Protein AF-A0A0Z8FZQ0-F1 (afdb_monomer)

Organism: Streptococcus suis (NCBI:txid1307)

Mean predicted aligned error: 7.47 Å

Solvent-accessible surface area (backbone atoms only — not comparable to full-atom values): 3564 Å² total; per-residue (Å²): 110,78,69,59,54,49,55,50,52,51,50,53,51,52,50,50,51,52,50,51,52,47,52,53,47,61,77,65,62,60,96,83,58,68,79,52,48,66,59,50,54,50,51,53,52,50,51,52,49,52,52,52,52,51,49,55,55,59,74,74,105

Foldseek 3Di:
DVVVVVVLVVLVVVLVVLVVVLVVCVVVPDPDCVVCNVVSVVVSVVSVVVSVVVVVVVVVD

Sequence (61 aa):
MKKESILFTLCLVFLTITLAVFLFVDSHLTYGLEFLKPLAYLLVGSAITACIIYLIHVTKK

Structure (mmCIF, N/CA/C/O backbone):
data_AF-A0A0Z8FZQ0-F1
#
_ent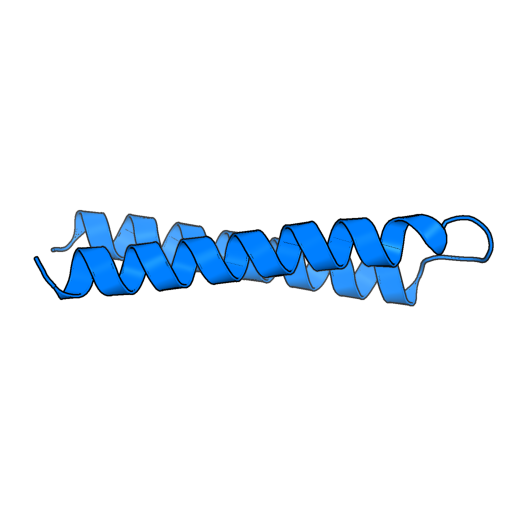ry.id   AF-A0A0Z8FZQ0-F1
#
loop_
_atom_site.group_PDB
_atom_site.id
_atom_site.type_symbol
_atom_site.label_atom_id
_atom_site.label_alt_id
_atom_site.label_comp_id
_atom_site.label_asym_id
_atom_site.label_entity_id
_atom_site.label_seq_id
_atom_site.pdbx_PDB_ins_code
_atom_site.Cartn_x
_atom_site.Cartn_y
_atom_site.Cartn_z
_atom_site.occupancy
_atom_site.B_iso_or_equiv
_atom_site.auth_seq_id
_atom_site.auth_comp_id
_atom_site.auth_asym_id
_atom_site.auth_atom_id
_atom_site.pdbx_PDB_model_num
ATOM 1 N N . MET A 1 1 ? -14.320 7.001 20.222 1.00 54.66 1 MET A N 1
ATOM 2 C CA . MET A 1 1 ? -15.245 6.929 19.061 1.00 54.66 1 MET A CA 1
ATOM 3 C C . MET A 1 1 ? -14.997 7.963 17.946 1.00 54.66 1 MET A C 1
ATOM 5 O O . MET A 1 1 ? -14.516 7.537 16.908 1.00 54.66 1 MET A O 1
ATOM 9 N N . LYS A 1 2 ? -15.240 9.290 18.071 1.00 57.06 2 LYS A N 1
ATOM 10 C CA . LYS A 1 2 ? -15.046 10.226 16.916 1.00 57.06 2 LYS A CA 1
ATOM 11 C C . LYS A 1 2 ? -13.593 10.363 16.410 1.00 57.06 2 LYS A C 1
ATOM 13 O O . LYS A 1 2 ? -13.380 10.418 15.206 1.00 57.06 2 LYS A O 1
ATOM 18 N N . LYS A 1 3 ? -12.593 10.407 17.302 1.00 60.38 3 LYS A N 1
ATOM 19 C CA . LYS A 1 3 ? -11.170 10.572 16.919 1.00 60.38 3 LYS A CA 1
ATOM 20 C C . LYS A 1 3 ? -10.565 9.323 16.262 1.00 60.38 3 LYS A C 1
ATOM 22 O O . LYS A 1 3 ? -9.770 9.446 15.339 1.00 60.38 3 LYS A O 1
ATOM 27 N N . GLU A 1 4 ? -10.977 8.137 16.702 1.00 62.09 4 GLU A N 1
ATOM 28 C CA . GLU A 1 4 ? -10.504 6.850 16.162 1.00 62.09 4 GLU A CA 1
ATOM 29 C C . GLU A 1 4 ? -11.042 6.599 14.750 1.00 62.09 4 GLU A C 1
ATOM 31 O O . GLU A 1 4 ? -10.305 6.159 13.874 1.00 62.09 4 GLU A O 1
ATOM 36 N N . SER A 1 5 ? -12.294 6.989 14.494 1.00 66.00 5 SER A N 1
ATOM 37 C CA . SER A 1 5 ? -12.900 6.941 13.159 1.00 66.00 5 SER A CA 1
ATOM 38 C C . SER A 1 5 ? -12.206 7.882 12.160 1.00 66.00 5 SER A C 1
ATOM 40 O O . SER A 1 5 ? -12.032 7.522 10.996 1.00 66.00 5 SER A O 1
ATOM 42 N N . ILE A 1 6 ? -11.734 9.052 12.609 1.00 76.56 6 ILE A N 1
ATOM 43 C CA . ILE A 1 6 ? -10.967 9.988 11.768 1.00 76.56 6 ILE A CA 1
ATOM 44 C C . ILE A 1 6 ? -9.597 9.407 11.413 1.00 76.56 6 ILE A C 1
ATOM 46 O O . ILE A 1 6 ? -9.228 9.428 10.243 1.00 76.56 6 ILE A O 1
ATOM 50 N N . LEU A 1 7 ? -8.865 8.862 12.393 1.00 73.25 7 LEU A N 1
ATOM 51 C CA . LEU A 1 7 ? -7.551 8.252 12.157 1.00 73.25 7 LEU A CA 1
ATOM 52 C C . LEU A 1 7 ? -7.657 7.066 11.190 1.00 73.25 7 LEU A C 1
ATOM 54 O O . LEU A 1 7 ? -6.846 6.926 10.277 1.00 73.25 7 LEU A O 1
ATOM 58 N N . PHE A 1 8 ? -8.706 6.260 11.355 1.00 72.88 8 PHE A N 1
ATOM 59 C CA . PHE A 1 8 ? -9.022 5.160 10.457 1.00 72.88 8 PHE A CA 1
ATOM 60 C C . PHE A 1 8 ? -9.319 5.640 9.029 1.00 72.88 8 PHE A C 1
ATOM 62 O O . PHE A 1 8 ? -8.731 5.138 8.073 1.00 72.88 8 PHE A O 1
ATOM 69 N N . THR A 1 9 ? -10.175 6.654 8.884 1.00 78.69 9 THR A N 1
ATOM 70 C CA . THR A 1 9 ? -10.517 7.229 7.573 1.00 78.69 9 THR A CA 1
ATOM 71 C C . THR A 1 9 ? -9.275 7.793 6.880 1.00 78.69 9 THR A C 1
ATOM 73 O O . THR A 1 9 ? -9.064 7.545 5.697 1.00 78.69 9 THR A O 1
ATOM 76 N N . LEU A 1 10 ? -8.404 8.482 7.624 1.00 80.00 10 LEU A N 1
ATOM 77 C CA . LEU A 1 10 ? -7.127 8.991 7.117 1.00 80.00 10 LEU A CA 1
ATOM 78 C C . LEU A 1 10 ? -6.204 7.864 6.637 1.00 80.00 10 LEU A C 1
ATOM 80 O O . LEU A 1 10 ? -5.604 7.976 5.570 1.00 80.00 10 LEU A O 1
ATOM 84 N N . CYS A 1 11 ? -6.120 6.769 7.397 1.00 78.31 11 CYS A N 1
ATOM 85 C CA . CYS A 1 11 ? -5.312 5.606 7.039 1.00 78.31 11 CYS A CA 1
ATOM 86 C C . CYS A 1 11 ? -5.826 4.939 5.753 1.00 78.31 11 CYS A C 1
ATOM 88 O O . CYS A 1 11 ? -5.042 4.619 4.863 1.00 78.31 11 CYS A O 1
ATOM 90 N N . LEU A 1 12 ? -7.147 4.816 5.610 1.00 79.31 12 LEU A N 1
ATOM 91 C CA . LEU A 1 12 ? -7.785 4.212 4.443 1.00 79.31 12 LEU A CA 1
ATOM 92 C C . LEU A 1 12 ? -7.636 5.080 3.183 1.00 79.31 12 LEU A C 1
ATOM 94 O O . LEU A 1 12 ? -7.358 4.564 2.099 1.00 79.31 12 LEU A O 1
ATOM 98 N N . VAL A 1 13 ? -7.735 6.405 3.324 1.00 84.19 13 VAL A N 1
ATOM 99 C CA . VAL A 1 13 ? -7.454 7.359 2.239 1.00 84.19 13 VAL A CA 1
ATOM 100 C C . VAL A 1 13 ? -5.994 7.255 1.797 1.00 84.19 13 VAL A C 1
ATOM 102 O O . VAL A 1 13 ? -5.723 7.132 0.604 1.00 84.19 13 VAL A O 1
ATOM 105 N N . PHE A 1 14 ? -5.054 7.234 2.744 1.00 81.44 14 PHE A N 1
ATOM 106 C CA . PHE A 1 14 ? -3.628 7.117 2.440 1.00 81.44 14 PHE A CA 1
ATOM 107 C C . PHE A 1 14 ? -3.292 5.796 1.735 1.00 81.44 14 PHE A C 1
ATOM 109 O O . PHE A 1 14 ? -2.546 5.778 0.753 1.00 81.44 14 PHE A O 1
ATOM 116 N N . LEU A 1 15 ? -3.902 4.697 2.185 1.00 81.38 15 LEU A N 1
ATOM 117 C CA . LEU A 1 15 ? -3.787 3.380 1.563 1.00 81.38 15 LEU A CA 1
ATOM 118 C C . LEU A 1 15 ? -4.297 3.395 0.116 1.00 81.38 15 LEU A C 1
ATOM 120 O O . LEU A 1 15 ? -3.626 2.893 -0.780 1.00 81.38 15 LEU A O 1
ATOM 124 N N . THR A 1 16 ? -5.450 4.025 -0.122 1.00 83.19 16 THR A N 1
ATOM 125 C CA . THR A 1 16 ? -6.069 4.111 -1.454 1.00 83.19 16 THR A CA 1
ATOM 126 C C . THR A 1 16 ? -5.223 4.944 -2.418 1.00 83.19 16 THR A C 1
ATOM 128 O O . THR A 1 16 ? -5.019 4.539 -3.560 1.00 83.19 16 THR A O 1
ATOM 131 N N . ILE A 1 17 ? -4.670 6.072 -1.956 1.00 84.50 17 ILE A N 1
ATOM 132 C CA . ILE A 1 17 ? -3.751 6.904 -2.749 1.00 84.50 17 ILE A CA 1
ATOM 133 C C . ILE A 1 17 ? -2.485 6.114 -3.090 1.00 84.50 17 ILE A C 1
ATOM 135 O O . ILE A 1 17 ? -2.070 6.091 -4.245 1.00 84.50 17 ILE A O 1
ATOM 139 N N . THR A 1 18 ? -1.904 5.422 -2.107 1.00 81.44 18 THR A N 1
ATOM 140 C CA . THR A 1 18 ? -0.704 4.596 -2.308 1.00 81.44 18 THR A CA 1
ATOM 141 C C . THR A 1 18 ? -0.962 3.491 -3.333 1.00 81.44 18 THR A C 1
ATOM 143 O O . THR A 1 18 ? -0.142 3.275 -4.221 1.00 81.44 18 THR A O 1
ATOM 146 N N . LEU A 1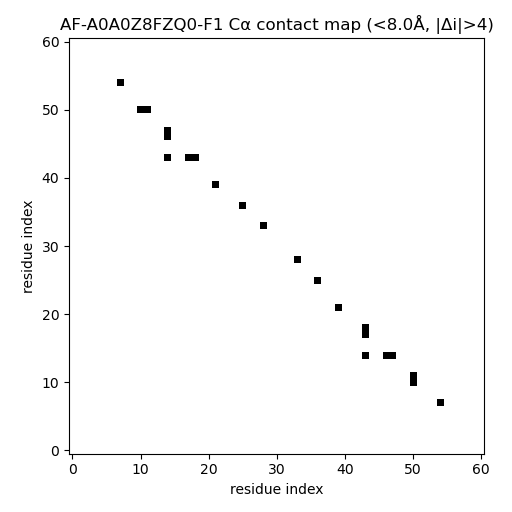 19 ? -2.126 2.837 -3.261 1.00 80.50 19 LEU A N 1
ATOM 147 C CA . LEU A 1 19 ? -2.540 1.807 -4.210 1.00 80.50 19 LEU A CA 1
ATOM 148 C C . LEU A 1 19 ? -2.725 2.371 -5.626 1.00 80.50 19 LEU A C 1
ATOM 150 O O . LEU A 1 19 ? -2.255 1.774 -6.590 1.00 80.50 19 LEU A O 1
ATOM 154 N N . ALA A 1 20 ? -3.377 3.528 -5.755 1.00 81.44 20 ALA A N 1
ATOM 155 C CA . ALA A 1 20 ? -3.610 4.178 -7.042 1.00 81.44 20 ALA A CA 1
ATOM 156 C C . ALA A 1 20 ? -2.297 4.613 -7.708 1.00 81.44 20 ALA A C 1
ATOM 158 O O . ALA A 1 20 ? -2.091 4.351 -8.891 1.00 81.44 20 ALA A O 1
ATOM 159 N N . VAL A 1 21 ? -1.386 5.221 -6.939 1.00 81.19 21 VAL A N 1
ATOM 160 C CA . VAL A 1 21 ? -0.048 5.593 -7.419 1.00 81.19 21 VAL A CA 1
ATOM 161 C C . VAL A 1 21 ? 0.733 4.348 -7.821 1.00 81.19 21 VAL A C 1
ATOM 163 O O . VAL A 1 2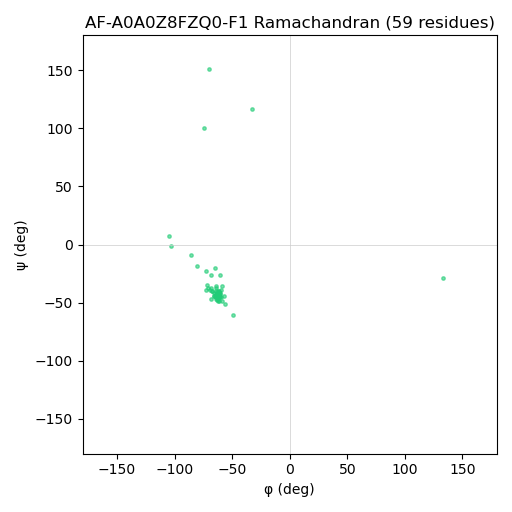1 ? 1.355 4.340 -8.878 1.00 81.19 21 VAL A O 1
ATOM 166 N N . PHE A 1 22 ? 0.663 3.281 -7.026 1.00 77.06 22 PHE A N 1
ATOM 167 C CA . PHE A 1 22 ? 1.332 2.029 -7.345 1.00 77.06 22 PHE A CA 1
ATOM 168 C C . PHE A 1 22 ? 0.819 1.410 -8.651 1.00 77.06 22 PHE A C 1
ATOM 170 O O . PHE A 1 22 ? 1.629 1.100 -9.514 1.00 77.06 22 PHE A O 1
ATOM 177 N N . LEU A 1 23 ? -0.499 1.297 -8.844 1.00 76.50 23 LEU A N 1
ATOM 178 C CA . LEU A 1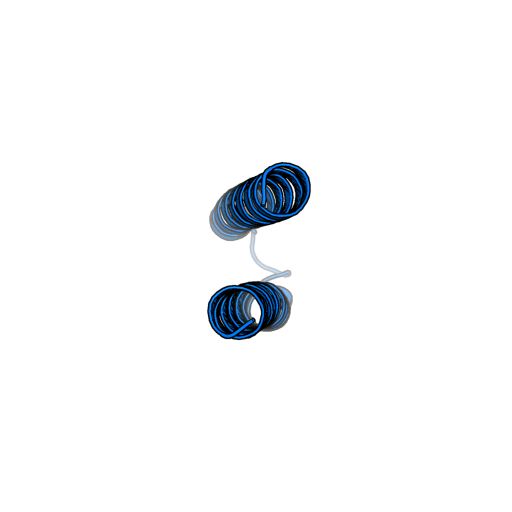 23 ? -1.095 0.761 -10.076 1.00 76.50 23 LEU A CA 1
ATOM 179 C C . LEU A 1 23 ? -0.792 1.629 -11.304 1.00 76.50 23 LEU A C 1
ATOM 181 O O . LEU A 1 23 ? -0.561 1.105 -12.395 1.00 76.50 23 LEU A O 1
ATOM 185 N N . PHE A 1 24 ? -0.773 2.952 -11.127 1.00 79.81 24 PHE A N 1
ATOM 186 C CA . PHE A 1 24 ? -0.396 3.893 -12.178 1.00 79.81 24 PHE A CA 1
ATOM 187 C C . PHE A 1 24 ? 1.070 3.714 -12.585 1.00 79.81 24 PHE A C 1
ATOM 189 O O . PHE A 1 24 ? 1.373 3.602 -13.771 1.00 79.81 24 PHE A O 1
ATOM 196 N N . VAL A 1 25 ? 1.970 3.625 -11.601 1.00 75.06 25 VAL A N 1
ATOM 197 C CA . VAL A 1 25 ? 3.396 3.375 -11.829 1.00 75.06 25 VAL A CA 1
ATOM 198 C C . VAL A 1 25 ? 3.611 1.994 -12.441 1.00 75.06 25 VAL A C 1
ATOM 200 O O . VAL A 1 25 ? 4.346 1.908 -13.408 1.00 75.06 25 VAL A O 1
ATOM 203 N N . ASP A 1 26 ? 2.947 0.944 -11.952 1.00 73.75 26 ASP A N 1
ATOM 204 C CA . ASP A 1 26 ? 3.018 -0.429 -12.480 1.00 73.75 26 ASP A CA 1
ATOM 205 C C . ASP A 1 26 ? 2.630 -0.486 -13.964 1.00 73.75 26 ASP A C 1
ATOM 207 O O . ASP A 1 26 ? 3.346 -1.082 -14.769 1.00 73.75 26 ASP A O 1
ATOM 211 N N . SER A 1 27 ? 1.554 0.220 -14.332 1.00 72.81 27 SER A N 1
ATOM 212 C CA . SER A 1 27 ? 1.064 0.314 -15.714 1.00 72.81 27 SER A CA 1
ATOM 213 C C . SER A 1 27 ? 2.008 1.094 -16.636 1.00 72.81 27 SER A C 1
ATOM 215 O O . SER A 1 27 ? 2.013 0.865 -17.843 1.00 72.81 27 SER A O 1
ATOM 217 N N . HIS A 1 28 ? 2.805 2.010 -16.078 1.00 73.69 28 HIS A N 1
ATOM 218 C CA . HIS A 1 28 ? 3.772 2.837 -16.807 1.00 73.69 28 HIS A CA 1
ATOM 219 C C . HIS A 1 28 ? 5.229 2.374 -16.649 1.00 73.69 28 HIS A C 1
ATOM 221 O O . HIS A 1 28 ? 6.128 2.980 -17.239 1.00 73.69 28 HIS A O 1
ATOM 227 N N . LEU A 1 29 ? 5.489 1.319 -15.870 1.00 66.44 29 LEU A N 1
ATOM 228 C CA . LEU A 1 29 ? 6.837 0.851 -15.579 1.00 66.44 29 LEU A CA 1
ATOM 229 C C . LEU A 1 29 ? 7.402 0.142 -16.814 1.00 66.44 29 LEU A C 1
ATOM 231 O O . LEU A 1 29 ? 7.087 -1.010 -17.103 1.00 66.44 29 LEU A O 1
ATOM 235 N N . THR A 1 30 ? 8.240 0.853 -17.562 1.00 67.25 30 THR A N 1
ATOM 236 C CA . THR A 1 30 ? 8.971 0.324 -18.717 1.00 67.25 30 THR A CA 1
ATOM 237 C C . THR A 1 30 ? 10.062 -0.672 -18.307 1.00 67.25 30 THR A C 1
ATOM 239 O O . THR A 1 30 ? 10.637 -0.571 -17.220 1.00 67.25 30 THR A O 1
ATOM 242 N N . TYR A 1 31 ? 10.348 -1.615 -19.214 1.00 59.38 31 TYR A N 1
ATOM 243 C CA . TYR A 1 31 ? 11.369 -2.668 -19.127 1.00 59.38 31 TYR A CA 1
ATOM 244 C C . TYR A 1 31 ? 12.623 -2.244 -18.339 1.00 59.38 31 TYR A C 1
ATOM 246 O O . TYR A 1 31 ? 13.341 -1.331 -18.744 1.00 59.38 31 TYR A O 1
ATOM 254 N N . GLY A 1 32 ? 12.881 -2.919 -17.212 1.00 68.62 32 GLY A N 1
ATOM 255 C CA . GLY A 1 32 ? 14.072 -2.713 -16.374 1.00 68.62 32 GLY A CA 1
ATOM 256 C C . GLY A 1 32 ? 13.802 -2.590 -14.872 1.00 68.62 32 GLY A C 1
ATOM 257 O O . GLY A 1 32 ? 14.639 -3.005 -14.080 1.00 68.62 32 GLY A O 1
ATOM 258 N N . LEU A 1 33 ? 12.629 -2.095 -14.461 1.00 69.25 33 LEU A N 1
ATOM 259 C CA . LEU A 1 33 ? 12.248 -1.936 -13.042 1.00 69.25 33 LEU A CA 1
ATOM 260 C C . LEU A 1 33 ? 11.234 -2.988 -12.557 1.00 69.25 33 LEU A C 1
ATOM 262 O O . LEU A 1 33 ? 10.751 -2.922 -11.429 1.00 69.25 33 LEU A O 1
ATOM 266 N N . GLU A 1 34 ? 10.930 -3.995 -13.376 1.00 73.31 34 GLU A N 1
ATOM 267 C CA . GLU A 1 34 ? 9.934 -5.036 -13.080 1.00 73.31 34 GLU A CA 1
ATOM 268 C C . GLU A 1 34 ? 10.263 -5.849 -11.822 1.00 73.31 34 GLU A C 1
ATOM 270 O O . GLU A 1 34 ? 9.363 -6.321 -11.134 1.00 73.31 34 GLU A O 1
ATOM 275 N N . PHE A 1 35 ? 11.544 -5.952 -11.460 1.00 75.12 35 PHE A N 1
ATOM 276 C CA . PHE A 1 35 ? 11.977 -6.614 -10.230 1.00 75.12 35 PHE A CA 1
ATOM 277 C C . PHE A 1 35 ? 11.495 -5.900 -8.952 1.00 75.12 35 PHE A C 1
ATOM 279 O O . PHE A 1 35 ? 11.438 -6.521 -7.892 1.00 75.12 35 PHE A O 1
ATOM 286 N N . LEU A 1 36 ? 11.119 -4.616 -9.032 1.00 73.69 36 LEU A N 1
ATOM 287 C CA . LEU A 1 36 ? 10.548 -3.870 -7.906 1.00 73.69 36 LEU A CA 1
ATOM 288 C C . LEU A 1 36 ? 9.060 -4.159 -7.691 1.00 73.69 36 LEU A C 1
ATOM 290 O O . LEU A 1 36 ? 8.568 -3.921 -6.587 1.00 73.69 36 LEU A O 1
ATOM 294 N N . LYS A 1 37 ? 8.354 -4.709 -8.693 1.00 73.19 37 LYS A N 1
ATOM 295 C CA . LYS A 1 37 ? 6.941 -5.104 -8.574 1.00 73.19 37 LYS A CA 1
ATOM 296 C C . LYS A 1 37 ? 6.693 -5.952 -7.325 1.00 73.19 37 LYS A C 1
ATOM 298 O O . LYS A 1 37 ? 5.940 -5.496 -6.465 1.00 73.19 37 LYS A O 1
ATOM 303 N N . PRO A 1 38 ? 7.317 -7.134 -7.148 1.00 78.81 38 PRO A N 1
ATOM 304 C CA . PRO A 1 38 ? 7.028 -8.001 -6.004 1.00 78.81 38 PRO A CA 1
ATOM 305 C C . PRO A 1 38 ? 7.276 -7.318 -4.655 1.00 78.81 38 PRO A C 1
ATOM 307 O O . PRO A 1 38 ? 6.513 -7.528 -3.715 1.00 78.81 38 PRO A O 1
ATOM 310 N N . LEU A 1 39 ? 8.296 -6.459 -4.565 1.00 80.25 39 LEU A N 1
ATOM 311 C CA . LEU A 1 39 ? 8.619 -5.730 -3.339 1.00 80.25 39 LEU A CA 1
ATOM 312 C C . LEU A 1 39 ? 7.534 -4.701 -2.990 1.00 80.25 39 LEU A C 1
ATOM 314 O O . LEU A 1 39 ? 7.136 -4.565 -1.834 1.00 80.25 39 LEU A O 1
ATOM 318 N N . ALA A 1 40 ? 7.007 -4.019 -4.001 1.00 76.00 40 ALA A N 1
ATOM 319 C CA . ALA A 1 40 ? 5.932 -3.060 -3.833 1.00 76.00 40 ALA A CA 1
ATOM 320 C C . ALA A 1 40 ? 4.574 -3.732 -3.546 1.00 76.00 40 ALA A C 1
ATOM 322 O O . ALA A 1 40 ? 3.861 -3.279 -2.651 1.00 76.00 40 ALA A O 1
ATOM 323 N N . TYR A 1 41 ? 4.252 -4.865 -4.188 1.00 78.81 41 TYR A N 1
ATOM 324 C CA . TYR A 1 41 ? 3.075 -5.674 -3.828 1.00 78.81 41 TYR A CA 1
ATOM 325 C C . TYR A 1 41 ? 3.146 -6.169 -2.374 1.00 78.81 41 TYR A C 1
ATOM 327 O O . TYR 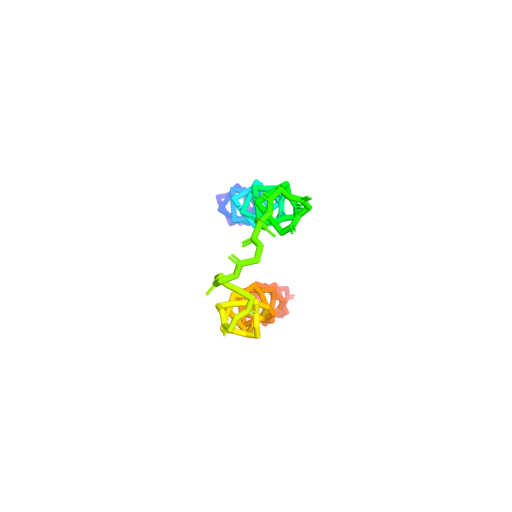A 1 41 ? 2.137 -6.146 -1.668 1.00 78.81 41 TYR A O 1
ATOM 335 N N . LEU A 1 42 ? 4.333 -6.561 -1.894 1.00 83.06 42 LEU A N 1
ATOM 336 C CA . LEU A 1 42 ? 4.549 -6.972 -0.503 1.00 83.06 42 LEU A CA 1
ATOM 337 C C . LEU A 1 42 ? 4.300 -5.814 0.484 1.00 83.06 42 LEU A C 1
ATOM 339 O O . LEU A 1 42 ? 3.636 -5.992 1.509 1.00 83.06 42 LEU A O 1
ATOM 343 N N . LEU A 1 43 ? 4.796 -4.614 0.170 1.00 80.69 43 LEU A N 1
ATOM 344 C CA . LEU A 1 43 ? 4.586 -3.408 0.982 1.00 80.69 43 LEU A CA 1
ATOM 345 C C . LEU A 1 43 ? 3.108 -3.007 1.037 1.00 80.69 43 LEU A C 1
ATOM 347 O O . LEU A 1 43 ? 2.572 -2.751 2.113 1.00 80.69 43 LEU A O 1
ATOM 351 N N . VAL A 1 44 ? 2.423 -3.016 -0.105 1.00 81.25 44 VAL A N 1
ATOM 352 C CA . VAL A 1 44 ? 0.987 -2.724 -0.176 1.00 81.25 44 VAL A CA 1
ATOM 353 C C . VAL A 1 44 ? 0.180 -3.771 0.599 1.00 81.25 44 VAL A C 1
ATOM 355 O O . VAL A 1 44 ? -0.660 -3.416 1.426 1.00 81.25 44 VAL A O 1
ATOM 358 N N . GLY A 1 45 ? 0.452 -5.061 0.387 1.00 81.81 45 GLY A N 1
ATOM 359 C CA . GLY A 1 45 ? -0.254 -6.154 1.060 1.00 81.81 45 GLY A CA 1
ATOM 360 C C . GLY A 1 45 ? -0.068 -6.145 2.580 1.00 81.81 45 GLY A C 1
ATOM 361 O O . GLY A 1 45 ? -1.027 -6.350 3.332 1.00 81.81 45 GLY A O 1
ATOM 362 N N . SER A 1 46 ? 1.145 -5.846 3.053 1.00 83.38 46 SER A N 1
ATOM 363 C CA . SER A 1 46 ? 1.426 -5.712 4.488 1.00 83.38 46 SER A CA 1
ATOM 364 C C . SER A 1 46 ? 0.734 -4.493 5.104 1.00 83.38 46 SER A C 1
ATOM 366 O O . SER A 1 46 ? 0.154 -4.617 6.184 1.00 83.38 46 SER A O 1
ATOM 368 N N . ALA A 1 47 ? 0.689 -3.357 4.398 1.00 81.75 47 ALA A N 1
ATOM 369 C CA . ALA A 1 47 ? -0.055 -2.175 4.832 1.00 81.75 47 ALA A CA 1
ATOM 370 C C . ALA A 1 47 ? -1.564 -2.452 4.957 1.00 81.75 47 ALA A C 1
ATOM 372 O O . ALA A 1 47 ? -2.163 -2.108 5.978 1.00 81.75 47 ALA A O 1
ATOM 373 N N . ILE A 1 48 ? -2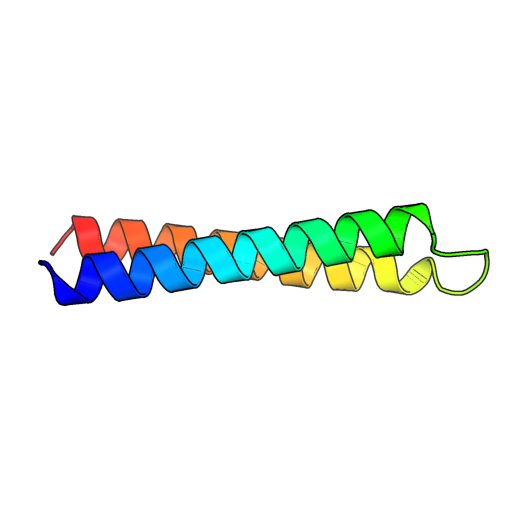.171 -3.137 3.977 1.00 82.19 48 ILE A N 1
ATOM 374 C CA . ILE A 1 48 ? -3.585 -3.556 4.031 1.00 82.19 48 ILE A CA 1
ATOM 375 C C . ILE A 1 48 ? -3.824 -4.458 5.248 1.00 82.19 48 ILE A C 1
ATOM 377 O O . ILE A 1 48 ? -4.748 -4.227 6.029 1.00 82.19 48 ILE A O 1
ATOM 381 N N . THR A 1 49 ? -2.967 -5.463 5.440 1.00 84.69 49 THR A N 1
ATOM 382 C CA . THR A 1 49 ? -3.096 -6.435 6.535 1.00 84.69 49 THR A CA 1
ATOM 383 C C . THR A 1 49 ? -3.000 -5.756 7.901 1.00 84.69 49 THR A C 1
ATOM 385 O O . THR A 1 49 ? -3.838 -5.999 8.768 1.00 84.69 49 THR A O 1
ATOM 388 N N . ALA A 1 50 ? -2.039 -4.847 8.089 1.00 83.38 50 ALA A N 1
ATOM 389 C CA . ALA A 1 50 ? -1.911 -4.062 9.315 1.00 83.38 50 ALA A CA 1
ATOM 390 C C . ALA A 1 50 ? -3.150 -3.187 9.572 1.00 83.38 50 ALA A C 1
ATOM 392 O O . ALA A 1 50 ? -3.623 -3.105 10.706 1.00 83.38 50 ALA A O 1
ATOM 393 N N . CYS A 1 51 ? -3.717 -2.591 8.519 1.00 79.25 51 CYS A N 1
ATOM 394 C CA . CYS A 1 51 ? -4.934 -1.784 8.599 1.00 79.25 51 CYS A CA 1
ATOM 395 C C . CYS A 1 51 ? -6.149 -2.623 9.046 1.00 79.25 51 CYS A C 1
ATOM 397 O 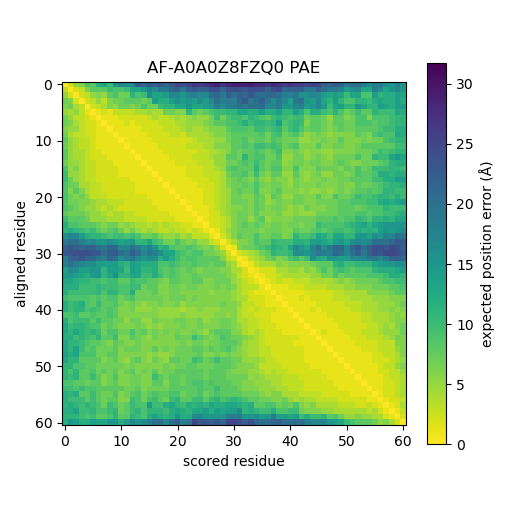O . CYS A 1 51 ? -6.906 -2.207 9.924 1.00 79.25 51 CYS A O 1
ATOM 399 N N . ILE A 1 52 ? -6.295 -3.842 8.509 1.00 81.38 52 ILE A N 1
ATOM 400 C CA . ILE A 1 52 ? -7.350 -4.795 8.897 1.00 81.38 52 ILE A CA 1
ATOM 401 C C . ILE A 1 52 ? -7.163 -5.268 10.345 1.00 81.38 52 ILE A C 1
ATOM 403 O O . ILE A 1 52 ? -8.125 -5.303 11.111 1.00 81.38 52 ILE A O 1
ATOM 407 N N . ILE A 1 53 ? -5.936 -5.603 10.755 1.00 84.06 53 ILE A N 1
ATOM 408 C CA . ILE A 1 53 ? -5.644 -6.014 12.138 1.00 84.06 53 ILE A CA 1
ATOM 409 C C . ILE A 1 53 ? -5.968 -4.877 13.112 1.00 84.06 53 ILE A C 1
ATOM 411 O O . ILE A 1 53 ? -6.607 -5.113 14.139 1.00 84.06 53 ILE A O 1
ATOM 415 N N . TYR A 1 54 ? -5.578 -3.644 12.778 1.00 79.88 54 TYR A N 1
ATOM 416 C CA . TYR A 1 54 ? -5.896 -2.461 13.572 1.00 79.88 54 TYR A CA 1
ATOM 417 C C . TYR A 1 54 ? -7.411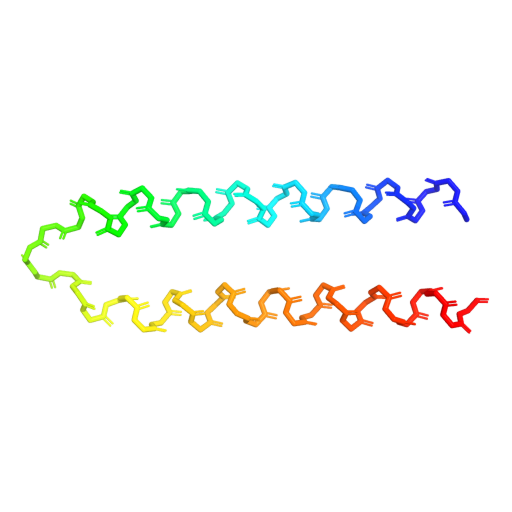 -2.264 13.707 1.00 79.88 54 TYR A C 1
ATOM 419 O O . TYR A 1 54 ? -7.909 -2.077 14.815 1.00 79.88 54 TYR A O 1
ATOM 427 N N . LEU A 1 55 ? -8.158 -2.398 12.608 1.00 71.44 55 LEU A N 1
ATOM 428 C CA . LEU A 1 55 ? -9.623 -2.368 12.603 1.00 71.44 55 LEU A CA 1
ATOM 429 C C . LEU A 1 55 ? -10.240 -3.405 13.540 1.00 71.44 55 LEU A C 1
ATOM 431 O O . LEU A 1 55 ? -11.085 -3.066 14.367 1.00 71.44 55 LEU A O 1
ATOM 435 N N . ILE A 1 56 ? -9.820 -4.667 13.425 1.00 79.50 56 ILE A N 1
ATOM 436 C CA . ILE A 1 56 ? -10.330 -5.758 14.263 1.00 79.50 56 ILE A CA 1
ATOM 437 C C . ILE A 1 56 ? -10.013 -5.479 15.736 1.00 79.50 56 ILE A C 1
ATOM 439 O O . ILE A 1 56 ? -10.860 -5.704 16.598 1.00 79.50 56 ILE A O 1
ATOM 443 N N . HIS A 1 57 ? -8.817 -4.964 16.031 1.00 78.25 57 HIS A N 1
ATOM 444 C CA . HIS A 1 57 ? -8.407 -4.633 17.392 1.00 78.25 57 HIS A CA 1
ATOM 445 C C . HIS A 1 57 ? -9.231 -3.485 17.990 1.00 78.25 57 HIS A C 1
ATOM 447 O O . HIS A 1 57 ? -9.673 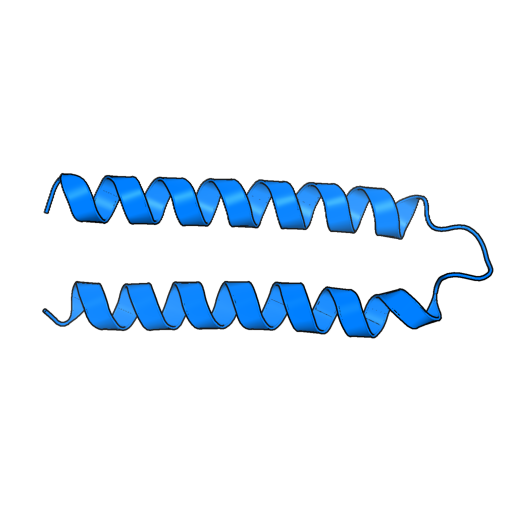-3.588 19.131 1.00 78.25 57 HIS A O 1
ATOM 453 N N . VAL A 1 58 ? -9.476 -2.421 17.221 1.00 69.94 58 VAL A N 1
ATOM 454 C CA . VAL A 1 58 ? -10.297 -1.279 17.652 1.00 69.94 58 VAL A CA 1
ATOM 455 C C . VAL A 1 58 ? -11.766 -1.675 17.807 1.00 69.94 58 VAL A C 1
ATOM 457 O O . VAL A 1 58 ? -12.402 -1.242 18.754 1.00 69.94 58 VAL A O 1
ATOM 460 N N . THR A 1 59 ? -12.300 -2.533 16.933 1.00 66.12 59 THR A N 1
ATOM 461 C CA . THR A 1 59 ? -13.712 -2.970 16.992 1.00 66.12 59 THR A CA 1
ATOM 462 C C . THR A 1 59 ? -13.987 -3.929 18.158 1.00 66.12 59 THR A C 1
ATOM 464 O O . THR A 1 59 ? -15.128 -4.065 18.589 1.00 66.12 59 THR A O 1
ATOM 467 N N . LYS A 1 60 ? -12.959 -4.624 18.667 1.00 60.16 60 LYS A N 1
ATOM 468 C CA . LYS A 1 60 ? -13.070 -5.506 19.841 1.00 60.16 60 LYS A CA 1
ATOM 469 C C . LYS A 1 60 ? -12.908 -4.787 21.188 1.00 60.16 60 LYS A C 1
ATOM 471 O O . LYS A 1 60 ? -13.103 -5.436 22.215 1.00 60.16 60 LYS A O 1
ATOM 476 N N . LYS A 1 61 ? -12.518 -3.512 21.196 1.00 51.84 61 LYS A N 1
ATOM 477 C CA . LYS A 1 61 ? -12.446 -2.663 22.394 1.00 51.84 61 LYS A CA 1
ATOM 478 C C . LYS A 1 61 ? -13.711 -1.831 22.549 1.00 51.84 61 LYS A C 1
ATOM 480 O O . LYS A 1 61 ? -14.045 -1.552 23.719 1.00 51.84 61 LYS A O 1
#

Radius of gyration: 14.64 Å; Cα contacts (8 Å, |Δi|>4): 11; chains: 1; bounding box: 29×19×42 Å

pLDDT: mean 75.27, std 7.98, range [51.84, 84.69]

Secondary structure (DSSP, 8-state):
-HHHHHHHHHHHHHHHHHHHHHHHHHHH--TT-TTHHHHHHHHHHHHHHHHHHHHHHHHT-